Protein AF-A0A728MHZ8-F1 (afdb_monomer)

Foldseek 3Di:
DFKAKEQEAEPVRHTDAWWWKAAPVRHGQGMQHRRRIGIGDDPDQGQKMWTQDPVRDIWMWGCPPPHTPPPDYDYIYTD

Mean predicted aligned error: 2.57 Å

Structure (mmCIF, N/CA/C/O backbone):
data_AF-A0A728MHZ8-F1
#
_entry.id   AF-A0A728MHZ8-F1
#
loop_
_atom_site.group_PDB
_atom_site.id
_atom_site.type_symbol
_atom_site.label_atom_id
_atom_site.label_alt_id
_atom_site.label_comp_id
_atom_site.label_asym_id
_atom_site.label_entity_id
_atom_site.label_seq_id
_atom_site.pdbx_PDB_ins_code
_atom_site.Cartn_x
_atom_site.Cartn_y
_atom_site.Cartn_z
_atom_site.occupancy
_atom_site.B_iso_or_equiv
_atom_site.auth_seq_id
_atom_site.auth_comp_id
_atom_site.auth_asym_id
_atom_site.auth_atom_id
_atom_site.pdbx_PDB_model_num
ATOM 1 N N . VAL A 1 1 ? -3.322 -1.578 16.838 1.00 88.81 1 VAL A N 1
ATOM 2 C CA . VAL A 1 1 ? -2.510 -1.659 15.602 1.00 88.81 1 VAL A CA 1
ATOM 3 C C . VAL A 1 1 ? -3.305 -2.412 14.550 1.00 88.81 1 VAL A C 1
ATOM 5 O O . VAL A 1 1 ? -3.875 -3.456 14.855 1.00 88.81 1 VAL A O 1
ATOM 8 N N . LEU A 1 2 ? -3.394 -1.850 13.350 1.00 96.75 2 LEU A N 1
ATOM 9 C CA . LEU A 1 2 ? -4.022 -2.436 12.173 1.00 96.75 2 LEU A CA 1
ATOM 10 C C . LEU A 1 2 ? -2.914 -3.018 11.295 1.00 96.75 2 LEU A C 1
ATOM 12 O O . LEU A 1 2 ? -2.159 -2.271 10.673 1.00 96.75 2 LEU A O 1
ATOM 16 N N . ARG A 1 3 ? -2.786 -4.344 11.294 1.00 97.62 3 ARG A N 1
ATOM 17 C CA . ARG A 1 3 ? -1.779 -5.059 10.512 1.00 97.62 3 ARG A CA 1
ATOM 18 C C . ARG A 1 3 ? -2.356 -5.481 9.170 1.00 97.62 3 ARG A C 1
ATOM 20 O O . ARG A 1 3 ? -3.298 -6.268 9.121 1.00 97.62 3 ARG A O 1
ATOM 27 N N . TYR A 1 4 ? -1.742 -5.028 8.091 1.00 97.94 4 TYR A N 1
ATOM 28 C CA . TYR A 1 4 ? -2.076 -5.413 6.726 1.00 97.94 4 TYR A CA 1
ATOM 29 C C . TYR A 1 4 ? -0.947 -6.267 6.151 1.00 97.94 4 TYR A C 1
ATOM 31 O O . TYR A 1 4 ? 0.232 -5.984 6.373 1.00 97.94 4 TYR A O 1
A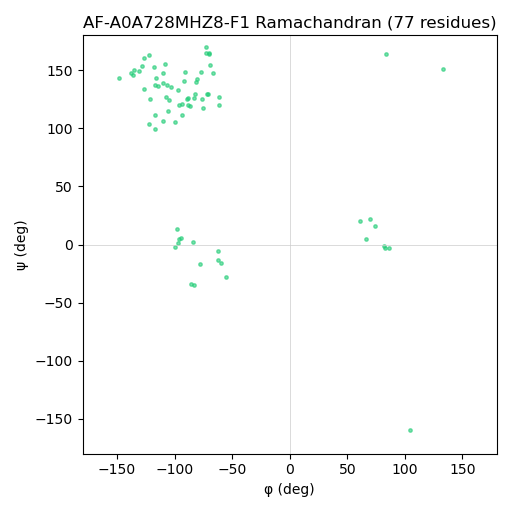TOM 39 N N . ILE A 1 5 ? -1.314 -7.322 5.426 1.00 97.56 5 ILE A N 1
ATOM 40 C CA . ILE A 1 5 ? -0.380 -8.165 4.677 1.00 97.56 5 ILE A CA 1
ATOM 41 C C . ILE A 1 5 ? -0.837 -8.116 3.226 1.00 97.56 5 ILE A C 1
ATOM 43 O O . ILE A 1 5 ? -1.857 -8.714 2.881 1.00 97.56 5 ILE A O 1
ATOM 47 N N . LEU A 1 6 ? -0.127 -7.359 2.398 1.00 97.75 6 LEU A N 1
ATOM 48 C CA . LEU A 1 6 ? -0.549 -7.062 1.034 1.00 97.75 6 LEU A CA 1
ATOM 49 C C . LEU A 1 6 ? 0.402 -7.688 0.024 1.00 97.75 6 LEU A C 1
ATOM 51 O O . LEU A 1 6 ? 1.612 -7.603 0.194 1.00 97.75 6 LEU A O 1
ATOM 55 N N . ARG A 1 7 ? -0.136 -8.290 -1.036 1.00 97.56 7 ARG A N 1
ATOM 56 C CA . ARG A 1 7 ? 0.601 -8.577 -2.268 1.00 97.56 7 ARG A CA 1
ATOM 57 C C . ARG A 1 7 ? 0.363 -7.416 -3.220 1.00 97.56 7 ARG A C 1
ATOM 59 O O . ARG A 1 7 ? -0.753 -7.261 -3.712 1.00 97.56 7 ARG A O 1
ATOM 66 N N . VAL A 1 8 ? 1.398 -6.631 -3.477 1.00 97.06 8 VAL A N 1
ATOM 67 C CA . VAL A 1 8 ? 1.326 -5.500 -4.400 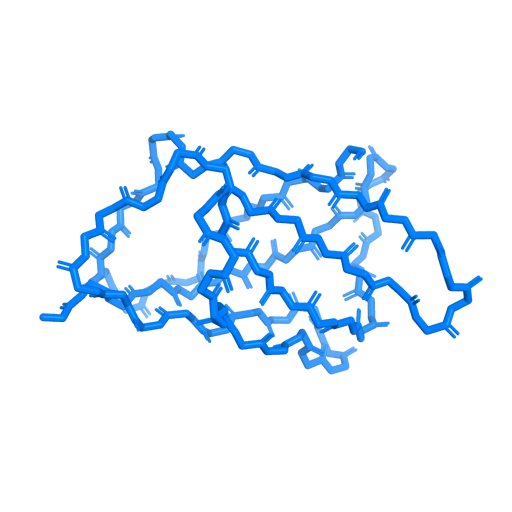1.00 97.06 8 VAL A CA 1
ATOM 68 C C . VAL A 1 8 ? 1.647 -5.993 -5.808 1.00 97.06 8 VAL A C 1
ATOM 70 O O . VAL A 1 8 ? 2.671 -6.643 -6.038 1.00 97.06 8 VAL A O 1
ATOM 73 N N . LYS A 1 9 ? 0.745 -5.714 -6.744 1.00 95.94 9 LYS A N 1
ATOM 74 C CA . LYS A 1 9 ? 0.892 -6.024 -8.164 1.00 95.94 9 LYS A CA 1
ATOM 75 C C . LYS A 1 9 ? 0.887 -4.748 -8.992 1.00 95.94 9 LYS A C 1
ATOM 77 O O . LYS A 1 9 ? 0.287 -3.757 -8.603 1.00 95.94 9 LYS A O 1
ATOM 82 N N . GLU A 1 10 ? 1.535 -4.791 -10.139 1.00 93.00 10 GLU A N 1
ATOM 83 C CA . GLU A 1 10 ? 1.405 -3.810 -11.211 1.00 93.00 10 GLU A CA 1
ATOM 84 C C . GLU A 1 10 ? 0.029 -3.922 -11.881 1.00 93.00 10 GLU A C 1
ATOM 86 O O . GLU A 1 10 ? -0.643 -4.953 -11.770 1.00 93.00 10 GLU A O 1
ATOM 91 N N . ARG A 1 11 ? -0.372 -2.901 -12.651 1.00 90.50 11 ARG A N 1
ATOM 92 C CA . ARG A 1 11 ? -1.627 -2.924 -13.433 1.00 90.50 11 ARG A CA 1
ATOM 93 C C . ARG A 1 11 ? -1.738 -4.120 -14.389 1.00 90.50 11 ARG A C 1
ATOM 95 O O . ARG A 1 11 ? -2.842 -4.556 -14.694 1.00 90.50 11 ARG A O 1
ATOM 102 N N . ASP A 1 12 ? -0.610 -4.649 -14.859 1.00 91.06 12 ASP A N 1
ATOM 103 C CA . ASP A 1 12 ? -0.540 -5.822 -15.740 1.00 91.06 12 ASP A CA 1
ATOM 104 C C . ASP A 1 12 ? -0.579 -7.170 -14.985 1.00 91.06 12 ASP A C 1
ATOM 106 O O . ASP A 1 12 ? -0.497 -8.234 -15.599 1.00 91.06 12 ASP A O 1
ATOM 110 N N . GLY A 1 13 ? -0.708 -7.137 -13.654 1.00 92.69 13 GLY A N 1
ATOM 111 C CA . GLY A 1 13 ? -0.780 -8.308 -12.785 1.00 92.69 13 GLY A CA 1
ATOM 112 C C . GLY A 1 13 ? 0.573 -8.873 -12.348 1.00 92.69 13 GLY A C 1
ATOM 113 O O . GLY A 1 13 ? 0.595 -9.812 -11.544 1.00 92.69 13 GLY A O 1
ATOM 114 N N . ARG A 1 14 ? 1.701 -8.320 -12.818 1.00 94.06 14 ARG A N 1
ATOM 115 C CA . ARG A 1 14 ? 3.034 -8.712 -12.338 1.00 94.06 14 ARG A CA 1
ATOM 116 C C . ARG A 1 14 ? 3.215 -8.300 -10.885 1.00 94.06 14 ARG A C 1
ATOM 118 O O . ARG A 1 14 ? 2.683 -7.295 -10.435 1.00 94.06 14 ARG A O 1
ATOM 125 N N . ILE A 1 15 ? 3.984 -9.081 -10.138 1.00 94.69 15 ILE A N 1
ATOM 126 C CA . ILE A 1 15 ? 4.316 -8.750 -8.754 1.00 94.69 15 ILE A CA 1
ATOM 127 C C . ILE A 1 15 ? 5.276 -7.559 -8.754 1.00 94.69 15 ILE A C 1
ATOM 129 O O . ILE A 1 15 ? 6.297 -7.594 -9.440 1.00 94.69 15 ILE A O 1
ATOM 133 N N . LEU A 1 16 ? 4.963 -6.537 -7.960 1.00 93.38 16 LEU A N 1
ATOM 134 C CA . LEU A 1 16 ? 5.842 -5.390 -7.787 1.00 93.38 16 LEU A CA 1
ATOM 135 C C . LEU A 1 16 ? 7.000 -5.782 -6.859 1.00 93.38 16 LEU A C 1
ATOM 137 O O . LEU A 1 16 ? 6.774 -6.309 -5.773 1.00 93.38 16 LEU A O 1
ATOM 141 N N . ASN A 1 17 ? 8.239 -5.587 -7.304 1.00 92.44 17 ASN A N 1
ATOM 142 C CA . ASN A 1 17 ? 9.437 -6.047 -6.602 1.00 92.44 17 ASN A CA 1
ATOM 143 C C . ASN A 1 17 ? 10.207 -4.848 -6.039 1.00 92.44 17 ASN A C 1
ATOM 145 O O . ASN A 1 17 ? 10.856 -4.123 -6.792 1.00 92.44 17 ASN A O 1
ATOM 149 N N . GLY A 1 18 ? 10.144 -4.659 -4.720 1.00 93.25 18 GLY A N 1
ATOM 150 C CA . GLY A 1 18 ? 10.794 -3.529 -4.056 1.00 93.25 18 GLY A CA 1
ATOM 151 C C . GLY A 1 18 ? 9.968 -2.241 -4.077 1.00 93.25 18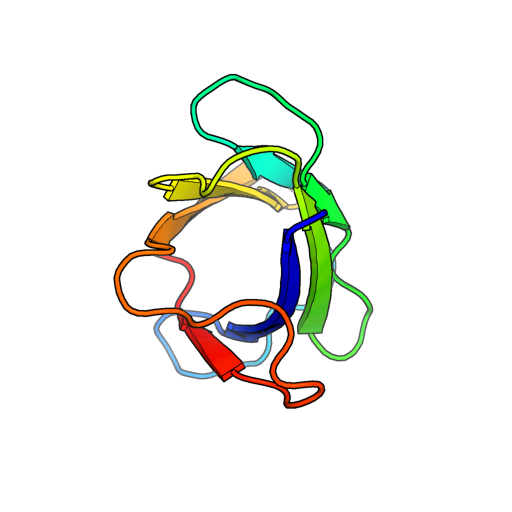 GLY A C 1
ATOM 152 O O . GLY A 1 18 ? 9.007 -2.110 -4.827 1.00 93.25 18 GLY A O 1
ATOM 153 N N . GLY A 1 19 ? 10.345 -1.290 -3.223 1.00 94.62 19 GLY A N 1
ATOM 154 C CA . GLY A 1 19 ? 9.714 0.030 -3.113 1.00 94.62 19 GLY A CA 1
ATOM 155 C C . GLY A 1 19 ? 9.431 0.424 -1.666 1.00 94.62 19 GLY A C 1
ATOM 156 O O . GLY A 1 19 ? 9.222 -0.441 -0.810 1.00 94.62 19 GLY A O 1
ATOM 157 N N . SER A 1 20 ? 9.439 1.726 -1.392 1.00 97.12 20 SER A N 1
ATOM 158 C CA . SER A 1 20 ? 9.062 2.305 -0.098 1.00 97.12 20 SER A CA 1
ATOM 159 C C . SER A 1 20 ? 7.613 2.772 -0.154 1.00 97.12 20 SER A C 1
ATOM 161 O O . SER A 1 20 ? 7.189 3.414 -1.110 1.00 97.12 20 SER A O 1
ATOM 163 N N . ALA A 1 21 ? 6.832 2.424 0.863 1.00 97.75 21 ALA A N 1
ATOM 164 C CA . ALA A 1 21 ? 5.418 2.741 0.940 1.00 97.75 21 ALA A CA 1
ATOM 165 C C . ALA A 1 21 ? 5.175 3.852 1.967 1.00 97.75 21 ALA A C 1
ATOM 167 O O . ALA A 1 21 ? 5.695 3.807 3.078 1.00 97.75 21 ALA A O 1
ATOM 168 N N . GLN A 1 22 ? 4.325 4.816 1.629 1.00 97.94 22 GLN A N 1
ATOM 169 C CA . GLN A 1 22 ? 3.890 5.881 2.532 1.00 97.94 22 GLN A CA 1
ATOM 170 C C . GLN A 1 22 ? 2.383 6.105 2.427 1.00 97.94 22 GLN A C 1
ATOM 172 O O . GLN A 1 22 ? 1.798 5.982 1.351 1.00 97.94 22 GLN A O 1
ATOM 177 N N . THR A 1 23 ? 1.734 6.448 3.535 1.00 97.38 23 THR A N 1
ATOM 178 C CA . THR A 1 23 ? 0.307 6.802 3.539 1.00 97.38 23 THR A CA 1
ATOM 179 C C . THR A 1 23 ? 0.075 8.179 2.918 1.00 97.38 23 THR A C 1
ATOM 181 O O . THR A 1 23 ? 1.000 8.965 2.712 1.00 97.38 23 THR A O 1
ATOM 184 N N . GLU A 1 24 ? -1.185 8.531 2.671 1.00 95.81 24 GLU A N 1
ATOM 185 C CA . GLU A 1 24 ? -1.571 9.869 2.219 1.00 95.81 24 GLU A CA 1
ATOM 186 C C . GLU A 1 24 ? -1.185 11.002 3.190 1.00 95.81 24 GLU A C 1
ATOM 188 O O . GLU A 1 24 ? -1.187 12.164 2.796 1.00 95.81 24 GLU A O 1
ATOM 193 N N . GLN A 1 25 ? -0.850 10.670 4.441 1.00 94.56 25 GLN A N 1
ATOM 194 C CA . GLN A 1 25 ? -0.408 11.604 5.481 1.00 94.56 25 GLN A CA 1
ATOM 195 C C . GLN A 1 25 ? 1.126 11.690 5.585 1.00 94.56 25 GLN A C 1
ATOM 197 O O . GLN A 1 25 ? 1.638 12.336 6.495 1.00 94.56 25 GLN A O 1
ATOM 202 N N . GLY A 1 26 ? 1.862 11.015 4.692 1.00 95.06 26 GLY A N 1
ATOM 203 C CA . GLY A 1 26 ? 3.326 10.954 4.721 1.00 95.06 26 GLY A CA 1
ATOM 204 C C . GLY A 1 26 ? 3.888 10.058 5.827 1.00 95.06 26 GLY A C 1
ATOM 205 O O . GLY A 1 26 ? 5.064 10.164 6.163 1.00 95.06 26 GLY A O 1
ATOM 206 N N . LEU A 1 27 ? 3.062 9.188 6.420 1.00 96.50 27 LEU A N 1
ATOM 207 C CA . LEU A 1 27 ? 3.526 8.221 7.413 1.00 96.50 27 LEU A CA 1
ATOM 208 C C . LEU A 1 27 ? 4.148 7.016 6.709 1.00 96.50 27 LEU A C 1
ATOM 210 O O . LEU A 1 27 ? 3.602 6.532 5.717 1.00 96.50 27 LEU A O 1
ATOM 214 N N . ASP A 1 28 ? 5.251 6.510 7.256 1.00 96.81 28 ASP A N 1
ATOM 215 C CA . ASP A 1 28 ? 5.904 5.298 6.763 1.00 96.81 28 ASP A CA 1
ATOM 216 C C . ASP A 1 28 ? 4.961 4.089 6.871 1.00 96.81 28 ASP A C 1
ATOM 218 O O . ASP A 1 28 ? 4.505 3.729 7.959 1.00 96.81 28 ASP A O 1
ATOM 222 N N . ALA A 1 29 ? 4.664 3.475 5.725 1.00 96.88 29 ALA A N 1
ATOM 223 C CA . ALA A 1 29 ? 3.851 2.272 5.595 1.00 96.88 29 ALA A CA 1
ATOM 224 C C . ALA A 1 29 ? 4.695 0.994 5.435 1.00 96.88 29 ALA A C 1
ATOM 226 O O . ALA A 1 29 ? 4.133 -0.105 5.392 1.00 96.88 29 ALA A O 1
ATOM 227 N N . GLY A 1 30 ? 6.024 1.120 5.396 1.00 96.75 30 GLY A N 1
ATOM 228 C CA . GLY A 1 30 ? 6.983 0.032 5.272 1.00 96.75 30 GLY A CA 1
ATOM 229 C C . GLY A 1 30 ? 7.584 -0.078 3.872 1.00 96.75 30 GLY A C 1
ATOM 230 O O . GLY A 1 30 ? 7.567 0.854 3.073 1.00 96.75 30 GLY A O 1
ATOM 231 N N . PHE A 1 31 ? 8.125 -1.252 3.562 1.00 97.19 31 PHE A N 1
ATOM 232 C CA . PHE A 1 31 ? 8.749 -1.544 2.275 1.00 97.19 31 PHE A CA 1
ATOM 233 C C . PHE A 1 31 ? 8.176 -2.819 1.661 1.00 97.19 31 PHE A C 1
ATOM 235 O O . PHE A 1 31 ? 7.702 -3.721 2.358 1.00 97.19 31 PHE A O 1
ATOM 242 N N . ILE A 1 32 ? 8.242 -2.897 0.337 1.00 96.88 32 ILE A N 1
ATOM 243 C CA . ILE A 1 32 ? 7.812 -4.060 -0.430 1.00 96.88 32 ILE A CA 1
ATOM 244 C C . ILE A 1 32 ? 8.990 -5.025 -0.540 1.00 96.88 32 ILE A C 1
ATOM 246 O O . ILE A 1 32 ? 10.047 -4.682 -1.062 1.00 96.88 32 ILE A O 1
ATOM 250 N N . ALA A 1 33 ? 8.825 -6.244 -0.032 1.00 95.25 33 ALA A N 1
ATOM 251 C CA . ALA A 1 33 ? 9.833 -7.292 -0.146 1.00 95.25 33 ALA A CA 1
ATOM 252 C C . ALA A 1 33 ? 9.963 -7.796 -1.595 1.00 95.25 33 ALA A C 1
ATOM 254 O O . ALA A 1 33 ? 9.070 -7.607 -2.419 1.00 95.25 33 ALA A O 1
ATOM 255 N N . GLY A 1 34 ? 11.045 -8.521 -1.902 1.00 90.50 34 GLY A N 1
ATOM 256 C CA . GLY A 1 34 ? 11.331 -8.961 -3.275 1.00 90.50 34 GLY A CA 1
ATOM 257 C C . GLY A 1 34 ? 10.299 -9.909 -3.910 1.00 90.50 34 GLY A C 1
ATOM 258 O O . GLY A 1 34 ? 10.288 -10.115 -5.118 1.00 90.50 34 GLY A O 1
ATOM 259 N N . ASN A 1 35 ? 9.396 -10.473 -3.106 1.00 91.44 35 ASN A N 1
ATOM 260 C CA . ASN A 1 35 ? 8.258 -11.291 -3.541 1.00 91.44 35 ASN A CA 1
ATOM 261 C C . ASN A 1 35 ? 6.928 -10.502 -3.617 1.00 91.44 35 ASN A C 1
ATOM 263 O O . ASN A 1 35 ? 5.849 -11.111 -3.677 1.00 91.44 35 ASN A O 1
ATOM 267 N N . GLY A 1 36 ? 7.015 -9.170 -3.555 1.00 95.19 36 GLY A N 1
ATOM 268 C CA . GLY A 1 36 ? 5.932 -8.189 -3.610 1.00 95.19 36 GLY A CA 1
ATOM 269 C C . GLY A 1 36 ? 5.019 -8.137 -2.404 1.00 95.19 36 GLY A C 1
ATOM 270 O O . GLY A 1 36 ? 3.875 -7.700 -2.520 1.00 95.19 36 GLY A O 1
ATOM 271 N N . VAL A 1 37 ? 5.490 -8.611 -1.252 1.00 97.62 37 VAL A N 1
ATOM 272 C CA . VAL A 1 37 ? 4.735 -8.507 -0.005 1.00 97.62 37 VAL A CA 1
ATOM 273 C C . VAL A 1 37 ? 5.063 -7.195 0.701 1.00 97.62 37 VAL A C 1
ATOM 275 O O . VAL A 1 37 ? 6.223 -6.933 1.010 1.00 97.62 37 VAL A O 1
ATOM 278 N N . LEU A 1 38 ? 4.029 -6.413 1.007 1.00 98.00 38 LEU A N 1
ATOM 279 C CA . LEU A 1 38 ? 4.074 -5.255 1.893 1.00 98.00 38 LEU A CA 1
ATOM 280 C C . LEU A 1 38 ? 3.423 -5.611 3.232 1.00 98.00 38 LEU A C 1
ATOM 282 O O . LEU A 1 38 ? 2.261 -6.024 3.289 1.00 98.00 38 LEU A O 1
ATOM 286 N N . LEU A 1 39 ? 4.172 -5.428 4.315 1.00 97.44 39 LEU A N 1
ATOM 287 C CA . LEU A 1 39 ? 3.677 -5.537 5.685 1.00 97.44 39 LEU A CA 1
ATOM 288 C C . LEU A 1 39 ? 3.539 -4.136 6.270 1.00 97.44 39 LEU A C 1
ATOM 290 O O . LEU A 1 39 ? 4.538 -3.460 6.487 1.00 97.44 39 LEU A O 1
ATOM 294 N N . MET A 1 40 ? 2.305 -3.736 6.564 1.00 97.00 40 MET A N 1
ATOM 295 C CA . MET A 1 40 ? 1.993 -2.388 7.032 1.00 97.00 40 MET A CA 1
ATOM 296 C C . MET A 1 40 ? 1.318 -2.461 8.408 1.00 97.00 40 MET A C 1
ATOM 298 O O . MET A 1 40 ? 0.319 -3.160 8.575 1.00 97.00 40 MET A O 1
ATOM 302 N N . ASN A 1 41 ? 1.861 -1.753 9.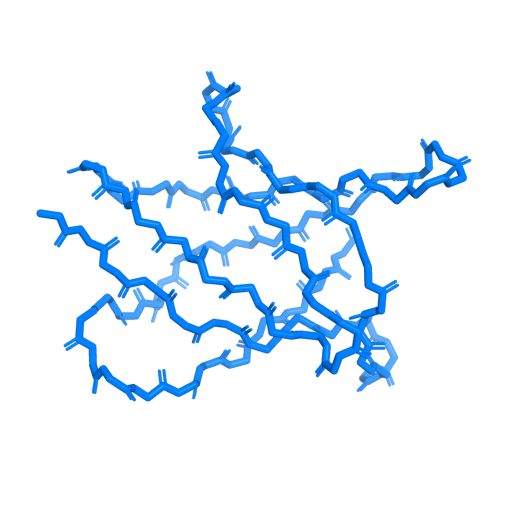402 1.00 96.81 41 ASN A N 1
ATOM 303 C CA . ASN A 1 41 ? 1.331 -1.706 10.771 1.00 96.81 41 ASN A CA 1
ATOM 304 C C . ASN A 1 41 ? 0.892 -0.282 11.115 1.00 96.81 41 ASN A C 1
ATOM 306 O O . ASN A 1 41 ? 1.723 0.541 11.476 1.00 96.81 41 ASN A O 1
ATOM 310 N N . MET A 1 42 ? -0.406 0.006 11.027 1.00 95.62 42 MET A N 1
ATOM 311 C CA . MET A 1 42 ? -0.925 1.371 11.178 1.00 95.62 42 MET A CA 1
ATOM 312 C C . MET A 1 42 ? -1.680 1.577 12.492 1.00 95.62 42 MET A C 1
ATOM 314 O O . MET A 1 42 ? -2.229 0.637 13.075 1.00 95.62 42 MET A O 1
ATOM 318 N N . LEU A 1 43 ? -1.749 2.826 12.952 1.00 94.88 43 LEU A N 1
ATOM 319 C CA . LEU A 1 43 ? -2.606 3.220 14.077 1.00 94.88 43 LEU A CA 1
ATOM 320 C C . LEU A 1 43 ? -4.050 3.494 13.632 1.00 94.88 43 LEU A C 1
ATOM 322 O O . LEU A 1 43 ? -4.983 3.145 14.350 1.00 94.88 43 LEU A O 1
ATOM 326 N N . SER A 1 44 ? -4.227 4.044 12.432 1.00 93.88 44 SER A N 1
ATOM 327 C CA . SER A 1 44 ? -5.510 4.302 11.772 1.00 93.88 44 SER A CA 1
ATOM 328 C C . SER A 1 44 ? -5.519 3.681 10.374 1.00 93.88 44 SER A C 1
ATOM 330 O O . SER A 1 44 ? -4.473 3.328 9.835 1.00 93.88 44 SER A O 1
ATOM 332 N N . ALA A 1 45 ? -6.701 3.472 9.794 1.00 94.25 45 ALA A N 1
ATOM 333 C CA . ALA A 1 45 ? -6.797 2.950 8.436 1.00 94.25 45 ALA A CA 1
ATOM 334 C C . ALA A 1 45 ? -6.447 4.067 7.435 1.00 94.25 45 ALA A C 1
ATOM 336 O O . ALA A 1 45 ? -7.169 5.067 7.410 1.00 94.25 45 ALA A O 1
ATOM 337 N N . PRO A 1 46 ? -5.374 3.929 6.633 1.00 95.38 46 PRO A N 1
ATOM 338 C CA . PRO A 1 46 ? -5.096 4.882 5.567 1.00 95.38 46 PRO A CA 1
ATOM 339 C C . PRO A 1 46 ? -6.143 4.738 4.462 1.00 95.38 46 PRO A C 1
ATOM 341 O O . PRO A 1 46 ? -6.732 3.672 4.268 1.00 95.38 46 PRO A O 1
ATOM 344 N N . SER A 1 47 ? -6.367 5.808 3.714 1.00 95.38 47 SER A N 1
ATOM 345 C CA . SER A 1 47 ? -7.229 5.783 2.530 1.00 95.38 47 SER A CA 1
ATOM 346 C C . SER A 1 47 ? -6.467 5.350 1.276 1.00 95.38 47 SER A C 1
ATOM 348 O O . SER A 1 47 ? -7.020 4.651 0.414 1.00 95.38 47 SER A O 1
ATOM 350 N N . ARG A 1 48 ? -5.186 5.728 1.188 1.00 97.00 48 ARG A N 1
ATOM 351 C CA . ARG A 1 48 ? -4.323 5.506 0.028 1.00 97.00 48 ARG A CA 1
ATOM 352 C C . ARG A 1 48 ? -2.877 5.321 0.468 1.00 97.00 48 ARG A C 1
ATOM 354 O O . ARG A 1 48 ? -2.395 6.005 1.362 1.00 97.00 48 ARG A O 1
ATOM 361 N N . VAL A 1 49 ? -2.166 4.440 -0.220 1.00 97.81 49 VAL A N 1
ATOM 362 C CA . VAL A 1 49 ? -0.723 4.266 -0.051 1.00 97.81 49 VAL A CA 1
ATOM 363 C C . VAL A 1 49 ? -0.028 4.618 -1.359 1.00 97.81 49 VAL A C 1
ATOM 365 O O . VAL A 1 49 ? -0.502 4.268 -2.440 1.00 97.81 49 VAL A O 1
ATOM 368 N N . SER A 1 50 ? 1.075 5.346 -1.248 1.00 97.75 50 SER A N 1
ATOM 369 C CA . SER A 1 50 ? 1.996 5.680 -2.3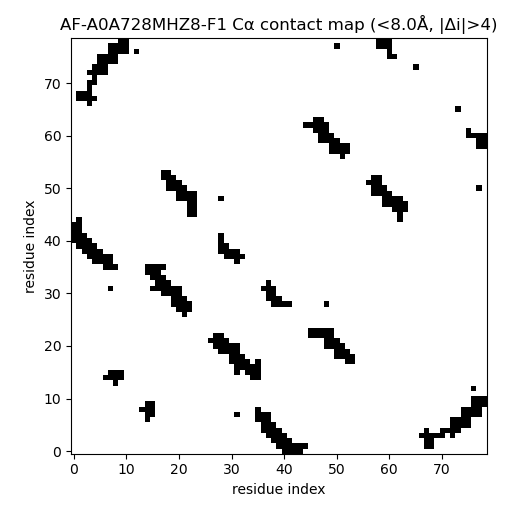29 1.00 97.75 50 SER A CA 1
ATOM 370 C C . SER A 1 50 ? 3.228 4.806 -2.214 1.00 97.75 50 SER A C 1
ATOM 372 O O . SER A 1 50 ? 3.747 4.643 -1.117 1.00 97.75 50 SER A O 1
ATOM 3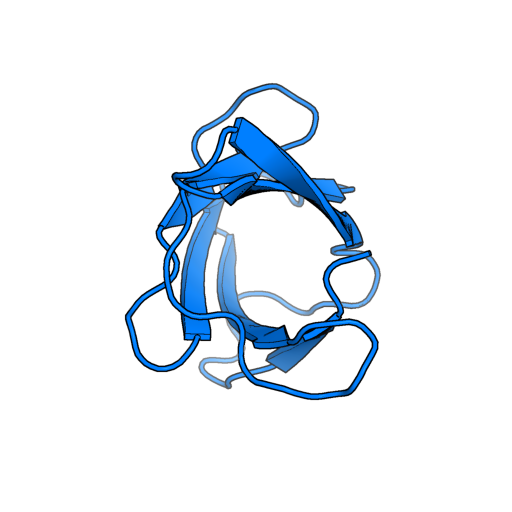74 N N . VAL A 1 51 ? 3.684 4.259 -3.330 1.00 97.44 51 VAL A N 1
ATOM 375 C CA . VAL A 1 51 ? 4.885 3.435 -3.410 1.00 97.44 51 VAL A CA 1
ATOM 376 C C . VAL 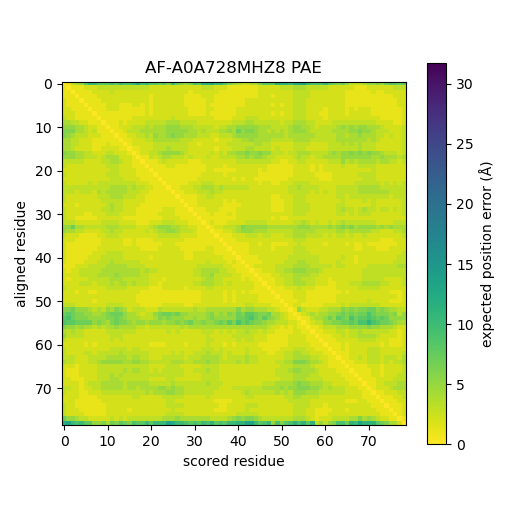A 1 51 ? 5.878 4.152 -4.302 1.00 97.44 51 VAL A C 1
ATOM 378 O O . VAL A 1 51 ? 5.638 4.270 -5.502 1.00 97.44 51 VAL A O 1
ATOM 381 N N . GLU A 1 52 ? 6.974 4.625 -3.719 1.00 95.94 52 GLU A N 1
ATOM 382 C CA . GLU A 1 52 ? 8.117 5.121 -4.476 1.00 95.94 52 GLU A CA 1
ATOM 383 C C . GLU A 1 52 ? 8.987 3.935 -4.891 1.00 95.94 52 GLU A C 1
ATOM 385 O O . GLU A 1 52 ? 9.388 3.086 -4.084 1.00 95.94 52 GLU A O 1
ATOM 390 N N . ARG A 1 53 ? 9.245 3.860 -6.190 1.00 89.62 53 ARG A N 1
ATOM 391 C CA . ARG A 1 53 ? 10.129 2.882 -6.805 1.00 89.62 53 ARG A CA 1
ATOM 392 C C . ARG A 1 53 ? 11.531 3.488 -6.844 1.00 89.62 53 ARG A C 1
ATOM 394 O O . ARG A 1 53 ? 11.691 4.695 -6.982 1.00 89.62 53 ARG A O 1
ATOM 401 N N . GLY A 1 54 ? 12.567 2.656 -6.745 1.00 83.94 54 GLY A N 1
ATOM 402 C CA . GLY A 1 54 ? 13.963 3.125 -6.696 1.00 83.94 54 GLY A CA 1
ATOM 403 C C . GLY A 1 54 ? 14.450 3.886 -7.942 1.00 83.94 54 GLY A C 1
ATOM 404 O O . GLY A 1 54 ? 15.570 4.385 -7.941 1.00 83.94 54 GLY A O 1
ATOM 405 N N . ASP A 1 55 ? 13.633 3.967 -8.996 1.00 87.06 55 ASP A N 1
ATOM 406 C CA . ASP A 1 55 ? 13.854 4.765 -10.206 1.00 87.06 55 ASP A CA 1
ATOM 407 C C . ASP A 1 55 ? 13.180 6.155 -10.158 1.00 87.06 55 ASP A C 1
ATOM 409 O O . ASP A 1 55 ? 13.194 6.884 -11.150 1.00 87.06 55 ASP A O 1
ATOM 413 N N . GLY A 1 56 ? 12.591 6.530 -9.017 1.00 86.75 56 GLY A N 1
ATOM 414 C CA . GLY A 1 56 ? 11.882 7.794 -8.807 1.00 86.75 56 GLY A CA 1
ATOM 415 C C . GLY A 1 56 ? 10.436 7.797 -9.309 1.00 86.75 56 GLY A C 1
ATOM 416 O O . GLY A 1 56 ? 9.739 8.801 -9.154 1.00 86.75 56 GLY A O 1
ATOM 417 N N . SER A 1 57 ? 9.954 6.700 -9.900 1.00 91.69 57 SER A N 1
ATOM 418 C CA . SER A 1 57 ? 8.539 6.574 -10.245 1.00 91.69 57 SER A CA 1
ATOM 419 C C . SER A 1 57 ? 7.700 6.267 -9.005 1.00 91.69 57 SER A C 1
ATOM 421 O O . SER A 1 57 ? 8.150 5.622 -8.059 1.00 91.69 57 SER A O 1
ATOM 423 N N . VAL A 1 58 ? 6.458 6.745 -8.996 1.00 94.94 58 VAL A N 1
ATOM 424 C CA . VAL A 1 58 ? 5.533 6.553 -7.877 1.00 94.94 58 VAL A CA 1
ATOM 425 C C . VAL A 1 58 ? 4.244 5.952 -8.407 1.00 94.94 58 VAL A C 1
ATOM 427 O O . VAL A 1 58 ? 3.707 6.427 -9.405 1.00 94.94 58 VAL A O 1
ATOM 430 N N . CYS A 1 59 ? 3.748 4.921 -7.731 1.00 94.88 59 CYS A N 1
ATOM 431 C CA . CYS A 1 59 ? 2.415 4.377 -7.973 1.00 94.88 59 CYS A CA 1
ATOM 432 C C . CYS A 1 59 ? 1.572 4.422 -6.702 1.00 94.88 59 CYS A C 1
ATOM 434 O O . CYS A 1 59 ? 2.090 4.598 -5.594 1.00 94.88 59 CYS A O 1
ATOM 436 N N . HIS A 1 60 ? 0.260 4.282 -6.851 1.00 96.19 60 HIS A N 1
ATOM 437 C CA . HIS A 1 60 ? -0.668 4.385 -5.731 1.00 96.19 60 HIS A CA 1
ATOM 438 C C . HIS A 1 60 ? -1.653 3.226 -5.696 1.00 96.19 60 HIS A C 1
ATOM 440 O O . HIS A 1 60 ? -2.065 2.719 -6.730 1.00 96.19 60 HIS A O 1
ATOM 446 N N . PHE A 1 61 ? -2.091 2.842 -4.500 1.00 96.88 61 PHE A N 1
ATOM 447 C CA . PHE A 1 61 ? -3.208 1.915 -4.347 1.00 96.88 61 PHE A CA 1
ATOM 448 C C . PHE A 1 61 ? -4.144 2.354 -3.223 1.00 96.88 61 PHE A C 1
ATOM 450 O O . PHE A 1 61 ? -3.732 2.964 -2.230 1.00 96.88 61 PHE A O 1
ATOM 457 N N . SER A 1 62 ? -5.433 2.056 -3.386 1.00 95.75 62 SER A N 1
ATOM 458 C CA . SER A 1 62 ? -6.426 2.291 -2.340 1.00 95.75 62 SER A CA 1
ATOM 459 C C . SER A 1 62 ? -6.397 1.170 -1.307 1.00 95.75 62 SER A C 1
ATOM 461 O O . SER A 1 62 ? -6.258 -0.002 -1.646 1.00 95.75 62 SER A O 1
ATOM 463 N N . VAL A 1 63 ? -6.587 1.535 -0.039 1.00 94.44 63 VAL A N 1
ATOM 464 C CA . VAL A 1 63 ? -6.751 0.574 1.068 1.00 94.44 63 VAL A CA 1
ATOM 465 C C . VAL A 1 63 ? -8.237 0.343 1.386 1.00 94.44 63 VAL A C 1
ATOM 467 O O . VAL A 1 63 ? -8.601 -0.438 2.265 1.00 94.44 63 VAL A O 1
ATOM 470 N N . LYS A 1 64 ? -9.142 0.982 0.634 1.00 92.50 64 LYS A N 1
ATOM 471 C CA . LYS A 1 64 ? -10.586 0.818 0.801 1.00 92.50 64 LYS A CA 1
ATOM 472 C C . LYS A 1 64 ? -10.994 -0.634 0.548 1.00 92.50 64 LYS A C 1
ATOM 474 O O . LYS A 1 64 ? -10.711 -1.198 -0.500 1.00 92.50 64 LYS A O 1
ATOM 479 N N . GLY A 1 65 ? -11.709 -1.218 1.509 1.00 92.06 65 GLY A N 1
ATOM 480 C CA . GLY A 1 65 ? -12.176 -2.606 1.433 1.00 92.06 65 GLY A CA 1
ATOM 481 C C . GLY A 1 65 ? -11.137 -3.649 1.852 1.00 92.06 65 GLY A C 1
ATOM 482 O O . GLY A 1 65 ? -11.472 -4.828 1.922 1.00 92.06 65 GLY A O 1
ATOM 483 N N . ILE A 1 66 ? -9.912 -3.236 2.189 1.00 95.44 66 ILE A N 1
ATOM 484 C CA . ILE A 1 66 ? -8.897 -4.130 2.744 1.00 95.44 66 ILE A CA 1
ATOM 485 C C . ILE A 1 66 ? -9.135 -4.292 4.242 1.00 95.44 66 ILE A C 1
ATOM 487 O O . ILE A 1 66 ? -9.233 -3.314 4.984 1.00 95.44 66 ILE A O 1
ATOM 491 N N . VAL A 1 67 ? -9.182 -5.540 4.702 1.00 96.44 67 VAL A N 1
ATOM 492 C CA . VAL A 1 67 ? -9.449 -5.849 6.108 1.00 96.44 67 VAL A CA 1
ATOM 493 C C . VAL A 1 67 ? 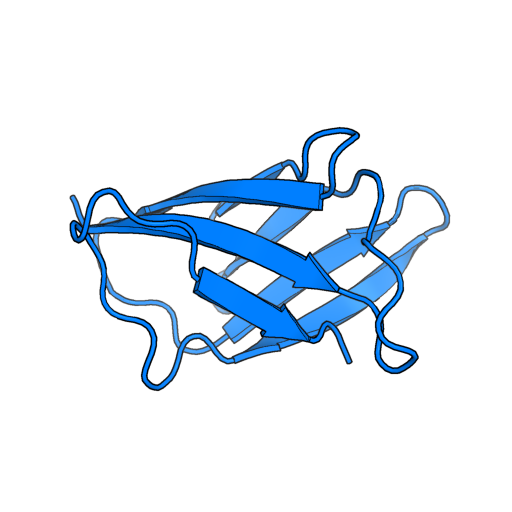-8.125 -6.065 6.855 1.00 96.44 67 VAL A C 1
ATOM 495 O O . VAL A 1 67 ? -7.367 -6.968 6.489 1.00 96.44 67 VAL A O 1
ATOM 498 N N . PRO A 1 68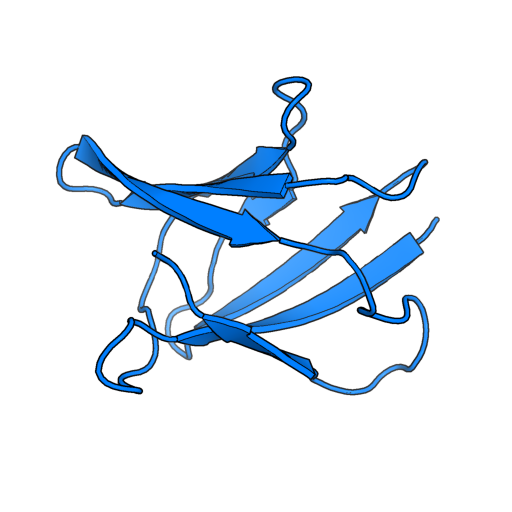 ? -7.803 -5.279 7.899 1.00 97.00 68 PRO A N 1
ATOM 499 C CA . PRO A 1 68 ? -6.618 -5.519 8.719 1.00 97.00 68 PRO A CA 1
ATOM 500 C C . PRO A 1 68 ? -6.785 -6.737 9.636 1.00 97.00 68 PRO A C 1
ATOM 502 O O . PRO A 1 68 ? -7.891 -7.200 9.899 1.00 97.00 68 PRO A O 1
ATOM 505 N N . ASN A 1 69 ? -5.672 -7.222 10.188 1.00 97.25 69 ASN A N 1
ATOM 506 C CA . ASN A 1 69 ? -5.602 -8.258 11.225 1.00 97.25 69 ASN A CA 1
ATOM 507 C C . ASN A 1 69 ? -6.194 -9.625 10.828 1.00 97.25 69 ASN A C 1
ATOM 509 O O . ASN A 1 69 ? -6.477 -10.450 11.689 1.00 97.25 69 ASN A O 1
ATOM 513 N N . THR A 1 70 ? -6.329 -9.908 9.531 1.00 96.44 70 THR A N 1
ATOM 514 C CA . THR A 1 70 ? -6.831 -11.204 9.036 1.00 96.44 70 THR A CA 1
ATOM 515 C C . THR A 1 70 ? -5.784 -12.317 9.084 1.00 96.44 70 THR A C 1
ATOM 517 O O . THR A 1 70 ? -6.126 -13.488 8.935 1.00 96.44 70 THR A O 1
ATOM 520 N N . GLY A 1 71 ? -4.500 -11.962 9.216 1.00 94.75 71 GLY A N 1
ATOM 521 C CA . GLY A 1 71 ? -3.374 -12.892 9.076 1.00 94.75 71 GLY A CA 1
ATOM 522 C C . GLY A 1 71 ? -3.199 -13.447 7.656 1.00 94.75 71 GLY A C 1
ATOM 523 O O . GLY A 1 71 ? -2.342 -14.299 7.438 1.00 94.75 71 GLY A O 1
ATOM 524 N N . LYS A 1 72 ? -3.994 -12.973 6.689 1.00 95.19 72 LYS A N 1
ATOM 525 C CA . LYS A 1 72 ? -3.997 -13.438 5.302 1.00 95.19 72 LYS A CA 1
ATOM 526 C C . LYS A 1 72 ? -3.437 -12.369 4.378 1.00 95.19 72 LYS A C 1
ATOM 528 O O . LYS A 1 72 ? -3.633 -11.174 4.600 1.00 95.19 72 LYS A O 1
ATOM 533 N N . VAL A 1 73 ? -2.779 -12.827 3.319 1.00 96.75 73 VAL A N 1
ATOM 534 C CA . VAL A 1 73 ? -2.330 -11.966 2.224 1.00 96.75 73 VAL A CA 1
ATOM 535 C C . VAL A 1 73 ? -3.549 -11.519 1.414 1.00 96.75 73 VAL A C 1
ATOM 537 O O . VAL A 1 73 ? -4.360 -12.355 1.020 1.00 96.75 73 VAL A O 1
ATOM 540 N N . GLN A 1 74 ? -3.670 -10.217 1.168 1.00 97.38 74 GLN A N 1
ATOM 541 C CA . GLN A 1 74 ? -4.683 -9.612 0.295 1.00 97.38 74 GLN A CA 1
ATOM 542 C C . GLN A 1 74 ? -3.997 -8.934 -0.888 1.00 97.38 74 GLN A C 1
ATOM 544 O O . GLN A 1 74 ? -2.907 -8.391 -0.738 1.00 97.38 74 GLN A O 1
ATOM 549 N N . GLU A 1 75 ? -4.597 -8.985 -2.069 1.00 96.31 75 GLU A N 1
ATOM 550 C CA . GLU A 1 75 ? -3.985 -8.423 -3.274 1.00 96.31 75 GLU A CA 1
ATOM 551 C C . GLU A 1 75 ? -4.421 -6.977 -3.498 1.00 96.31 75 GLU A C 1
ATOM 553 O O . GLU A 1 75 ? -5.584 -6.634 -3.290 1.00 96.31 75 GLU A O 1
ATOM 558 N N . VAL A 1 76 ? -3.481 -6.145 -3.943 1.00 96.94 76 VAL A N 1
ATOM 559 C CA . VAL A 1 76 ? -3.720 -4.760 -4.355 1.00 96.94 76 VAL A CA 1
ATOM 560 C C . VAL A 1 76 ? -2.980 -4.478 -5.652 1.00 96.94 76 VAL A C 1
ATOM 562 O O . VAL A 1 76 ? -1.920 -5.055 -5.906 1.00 96.94 76 VAL A O 1
ATOM 565 N N . TYR A 1 77 ? -3.527 -3.571 -6.452 1.00 95.88 77 TYR A N 1
ATOM 566 C CA . TYR A 1 77 ? -2.922 -3.129 -7.702 1.00 95.88 77 TYR A CA 1
ATOM 567 C C . TYR A 1 77 ? -2.388 -1.713 -7.521 1.00 95.88 77 TYR A C 1
ATOM 569 O O . TYR A 1 77 ? -3.111 -0.838 -7.052 1.00 95.88 77 TYR A O 1
ATOM 577 N N . CYS A 1 78 ? -1.115 -1.525 -7.851 1.00 92.12 78 CYS A N 1
ATOM 578 C CA . CYS A 1 78 ? -0.445 -0.240 -7.867 1.00 92.12 78 CYS A CA 1
ATOM 579 C C . CYS A 1 78 ? -0.680 0.409 -9.229 1.00 92.12 78 CYS A C 1
ATOM 581 O O . CYS A 1 78 ? -0.319 -0.155 -10.266 1.00 92.12 78 CYS A O 1
ATOM 583 N N . GLU A 1 79 ? -1.320 1.571 -9.204 1.00 88.19 79 GLU A N 1
ATOM 584 C CA . GLU A 1 79 ? -1.700 2.360 -10.371 1.00 88.19 79 GLU A CA 1
ATOM 585 C C . GLU A 1 79 ? -0.715 3.482 -10.655 1.00 88.19 79 GLU A C 1
ATOM 587 O O . GLU A 1 79 ? -0.263 4.146 -9.695 1.00 88.19 79 GLU A O 1
#

Solvent-accessible surface area (backbone atoms only — not comparable to full-atom values): 4351 Å² total; per-residue (Å²): 120,41,40,38,41,31,39,39,18,35,81,88,66,48,68,37,63,46,31,46,30,25,31,82,84,72,44,82,38,43,49,30,38,81,86,5,41,33,58,28,77,30,90,66,87,57,66,35,37,39,34,43,36,98,86,76,50,70,32,36,33,71,42,74,91,64,72,55,68,69,91,53,79,44,82,46,53,37,84

Secondary structure (DSSP, 8-state):
-EEEEEEEEETTSPBP---EEEETTS-EEEEB-TTSEEEEEESS--SEEEEE-TTS-EEEEE-TTPPTT-SS-EEEEE-

pLDDT: mean 94.95, std 2.93, range [83.94, 98.0]

Radius of gyration: 11.21 Å; Cα contacts (8 Å, |Δi|>4): 190; chains: 1; bounding box: 26×25×31 Å

Nearest PDB structures (foldseek):
  3l48-assembly5_E  TM=7.280E-01  e=2.997E-04  Escherichia coli UTI89
  7lhh-assembly1_C  TM=6.855E-01  e=1.419E-03  Escherichia coli
  3rfz-assembly3_E-2  TM=6.812E-01  e=1.825E-02  Escherichia coli
  6e14-assembly1_D  TM=6.258E-01  e=8.639E-02  Escherichia coli
  5aq0-assembly1_A  TM=5.812E-01  e=1.175E+00  Homo sapiens

Sequence (79 aa):
VLRYILRVKERDGRILNGGSAQTEQGLDAGFIAGNGVLLMNMLSAPSRVSVERGDGSVCHFSVKGIVPNTGKVQEVYCE

Organism: Salmonella enteritidis (NCBI:txid149539)